Protein AF-A0A1C5MHL8-F1 (afdb_monomer_lite)

Structure (mmCIF, N/CA/C/O backbone):
data_AF-A0A1C5MHL8-F1
#
_entry.id   AF-A0A1C5MHL8-F1
#
loop_
_atom_site.group_PDB
_atom_site.id
_atom_site.type_symbol
_atom_site.label_atom_id
_atom_site.label_alt_id
_atom_site.label_comp_id
_atom_site.label_asym_id
_atom_site.label_entity_id
_atom_site.label_seq_id
_atom_site.pdbx_PDB_ins_code
_atom_site.Cartn_x
_atom_site.Cartn_y
_atom_site.Cartn_z
_atom_site.occupancy
_atom_site.B_iso_or_equiv
_atom_site.auth_seq_id
_atom_site.auth_comp_id
_atom_site.auth_asym_id
_atom_site.auth_atom_id
_atom_site.pdbx_PDB_model_num
ATOM 1 N N . MET A 1 1 ? 28.302 20.444 -36.769 1.00 54.16 1 MET A N 1
ATOM 2 C CA . MET A 1 1 ? 27.450 20.788 -35.606 1.00 54.16 1 MET A CA 1
ATOM 3 C C . MET A 1 1 ? 26.125 20.026 -35.569 1.00 54.16 1 MET A C 1
ATOM 5 O O . MET A 1 1 ? 25.882 19.368 -34.571 1.00 54.16 1 MET A O 1
ATOM 9 N N . VAL A 1 2 ? 25.298 20.036 -36.627 1.00 58.94 2 VAL A N 1
ATOM 10 C CA . VAL A 1 2 ? 23.935 19.438 -36.619 1.00 58.94 2 VAL A CA 1
ATOM 11 C C . VAL A 1 2 ? 23.891 17.942 -36.253 1.00 58.94 2 VAL A C 1
ATOM 13 O O . VAL A 1 2 ? 23.020 17.528 -35.497 1.00 58.94 2 VAL A O 1
ATOM 16 N N . LYS A 1 3 ? 24.860 17.132 -36.709 1.00 58.03 3 LYS A N 1
ATOM 17 C CA . LYS A 1 3 ? 24.937 15.693 -36.368 1.00 58.03 3 LYS A CA 1
ATOM 18 C C . LYS A 1 3 ? 25.130 15.419 -34.870 1.00 58.03 3 LYS A C 1
ATOM 20 O O . LYS A 1 3 ? 24.587 14.446 -34.363 1.00 58.03 3 LYS A O 1
ATOM 25 N N . ILE A 1 4 ? 25.877 16.276 -34.171 1.00 65.50 4 ILE A N 1
ATOM 26 C CA . ILE A 1 4 ? 26.124 16.134 -32.727 1.00 65.50 4 ILE A CA 1
ATOM 27 C C . ILE A 1 4 ? 24.862 16.528 -31.953 1.00 65.50 4 ILE A C 1
ATOM 29 O O . ILE A 1 4 ? 24.459 15.812 -31.043 1.00 65.50 4 ILE A O 1
ATOM 33 N N . LEU A 1 5 ? 24.189 17.601 -32.387 1.00 67.62 5 LEU A N 1
ATOM 34 C CA . LEU A 1 5 ? 22.934 18.073 -31.795 1.00 67.62 5 LEU A CA 1
ATOM 35 C C . LEU A 1 5 ? 21.801 17.036 -31.928 1.00 67.62 5 LEU A C 1
ATOM 37 O O . LEU A 1 5 ? 21.076 16.771 -30.970 1.00 67.62 5 LEU A O 1
ATOM 41 N N . GLY A 1 6 ? 21.689 16.402 -33.101 1.00 73.75 6 GLY A N 1
ATOM 42 C CA . GLY A 1 6 ? 20.743 15.307 -33.335 1.00 73.75 6 GLY A CA 1
ATOM 43 C C . GLY A 1 6 ? 21.043 14.075 -32.476 1.00 73.75 6 GLY A C 1
ATOM 44 O O . GLY A 1 6 ? 20.130 13.512 -31.879 1.00 73.75 6 GLY A O 1
ATOM 45 N N . GLY A 1 7 ? 22.321 13.704 -32.339 1.00 77.75 7 GLY A N 1
ATOM 46 C CA . GLY A 1 7 ? 22.744 12.609 -31.460 1.00 77.75 7 GLY A CA 1
ATOM 47 C C . GLY A 1 7 ? 22.413 12.862 -29.986 1.00 77.75 7 GLY A C 1
ATOM 48 O O . GLY A 1 7 ? 21.886 11.975 -29.319 1.00 77.75 7 GLY A O 1
ATOM 49 N N . SER A 1 8 ? 22.633 14.083 -29.485 1.00 78.31 8 SER A N 1
ATOM 50 C CA . SER A 1 8 ? 22.264 14.439 -28.107 1.00 78.31 8 SER A CA 1
ATOM 51 C C . SER A 1 8 ? 20.755 14.389 -27.859 1.00 78.31 8 SER A C 1
ATOM 53 O O . SER A 1 8 ? 20.332 13.950 -26.793 1.00 78.31 8 SER A O 1
ATOM 55 N N . LEU A 1 9 ? 19.934 14.772 -28.844 1.00 80.81 9 LEU A N 1
ATOM 56 C CA . LEU A 1 9 ? 18.476 14.714 -28.710 1.00 80.81 9 LEU A CA 1
ATOM 57 C C . LEU A 1 9 ? 17.970 13.271 -28.579 1.00 80.81 9 LEU A C 1
ATOM 59 O O . LEU A 1 9 ? 17.097 12.994 -27.761 1.00 80.81 9 LEU A O 1
ATOM 63 N N . VAL A 1 10 ? 18.546 12.349 -29.356 1.00 84.19 10 VAL A N 1
ATOM 64 C CA . VAL A 1 10 ? 18.206 10.919 -29.302 1.00 84.19 10 VAL A CA 1
ATOM 65 C C . VAL A 1 10 ? 18.578 10.317 -27.947 1.00 84.19 10 VAL A C 1
ATOM 67 O O . VAL A 1 10 ? 17.796 9.553 -27.390 1.00 84.19 10 VAL A O 1
ATOM 70 N N . LEU A 1 11 ? 19.726 10.698 -27.379 1.00 85.56 11 LEU A N 1
ATOM 71 C CA . LEU A 1 11 ? 20.140 10.242 -26.049 1.00 85.56 11 LEU A CA 1
ATOM 72 C C . LEU A 1 11 ? 19.201 10.744 -24.946 1.00 85.56 11 LEU A C 1
ATOM 74 O O . LEU A 1 11 ? 18.814 9.964 -24.080 1.00 85.56 11 LEU A O 1
ATOM 78 N N . ILE A 1 12 ? 18.784 12.013 -25.002 1.00 84.88 12 ILE A N 1
ATOM 79 C CA . ILE A 1 12 ? 17.820 12.576 -24.044 1.00 84.88 12 ILE A CA 1
ATOM 80 C C . ILE A 1 12 ? 16.462 11.873 -24.172 1.00 84.88 12 ILE A C 1
ATOM 82 O O . ILE A 1 12 ? 15.870 11.494 -23.164 1.00 84.88 12 ILE A O 1
ATOM 86 N N . ALA A 1 13 ? 15.983 11.642 -25.397 1.00 82.44 13 ALA A N 1
ATOM 87 C CA . ALA A 1 13 ? 14.723 10.941 -25.630 1.00 82.44 13 ALA A CA 1
ATOM 88 C C . ALA A 1 13 ? 14.766 9.487 -25.131 1.00 82.44 13 ALA A C 1
ATOM 90 O O . ALA A 1 13 ? 13.833 9.043 -24.466 1.00 82.44 13 ALA A O 1
ATOM 91 N N . ALA A 1 14 ? 15.859 8.762 -25.393 1.00 81.56 14 ALA A N 1
ATOM 92 C CA . ALA A 1 14 ? 16.055 7.398 -24.907 1.00 81.56 14 ALA A CA 1
ATOM 93 C C . ALA A 1 14 ? 16.140 7.33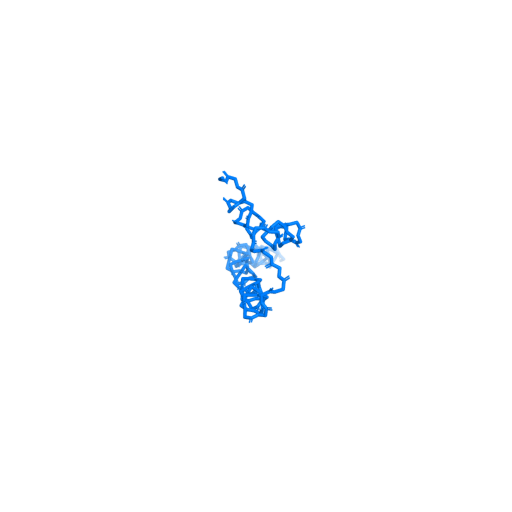8 -23.373 1.00 81.56 14 ALA A C 1
ATOM 95 O O . ALA A 1 14 ? 15.567 6.438 -22.764 1.00 81.56 14 ALA A O 1
ATOM 96 N N . TYR A 1 15 ? 16.797 8.317 -22.745 1.00 81.31 15 TYR A N 1
ATOM 97 C CA . TYR A 1 15 ? 16.880 8.431 -21.289 1.00 81.31 15 TYR A CA 1
ATOM 98 C C . TYR A 1 15 ? 15.505 8.671 -20.649 1.00 81.31 15 TYR A C 1
ATOM 100 O O . TYR A 1 15 ? 15.104 7.929 -19.755 1.00 81.31 15 TYR A O 1
ATOM 108 N N . LEU A 1 16 ? 14.744 9.650 -21.151 1.00 81.81 16 LEU A N 1
ATOM 109 C CA . LEU A 1 16 ? 13.390 9.939 -20.665 1.00 81.81 16 LEU A CA 1
ATOM 110 C C . LEU A 1 16 ? 12.436 8.760 -20.895 1.00 81.81 16 LEU A C 1
ATOM 112 O O . LEU A 1 16 ? 11.596 8.463 -20.049 1.00 81.81 16 LEU A O 1
ATOM 116 N N . PHE A 1 17 ? 12.583 8.058 -22.020 1.00 78.50 17 PHE A N 1
ATOM 117 C CA . PHE A 1 17 ? 11.811 6.854 -22.307 1.00 78.50 17 PHE A CA 1
ATOM 118 C C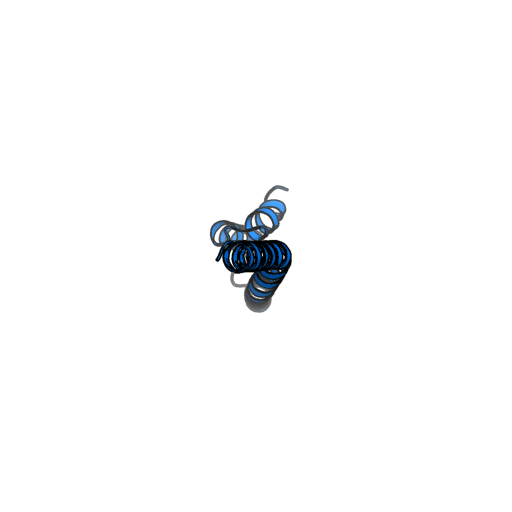 . PHE A 1 17 ? 12.158 5.707 -21.348 1.00 78.50 17 PHE A C 1
ATOM 120 O O . PHE A 1 17 ? 11.256 5.061 -20.822 1.00 78.50 17 PHE A O 1
ATOM 127 N N . GLY A 1 18 ? 13.445 5.497 -21.056 1.00 74.50 18 GLY A N 1
ATOM 128 C CA . GLY A 1 18 ? 13.898 4.527 -20.057 1.00 74.50 18 GLY A CA 1
ATOM 129 C C . GLY A 1 18 ? 13.348 4.832 -18.664 1.00 74.50 18 GLY A C 1
ATOM 130 O O . GLY A 1 18 ? 12.807 3.941 -18.016 1.00 74.50 18 GLY A O 1
ATOM 131 N N . MET A 1 19 ? 13.385 6.100 -18.241 1.00 74.38 19 MET A N 1
ATOM 132 C CA . MET A 1 19 ? 12.768 6.531 -16.983 1.00 74.38 19 MET A CA 1
ATOM 133 C C . MET A 1 19 ? 11.269 6.223 -16.944 1.00 74.38 19 MET A C 1
ATOM 135 O O . MET A 1 19 ? 10.792 5.627 -15.982 1.00 74.38 19 MET A O 1
ATOM 139 N N . LYS A 1 20 ? 10.539 6.546 -18.016 1.00 75.75 20 LYS A N 1
ATOM 140 C CA . LYS A 1 20 ? 9.098 6.281 -18.121 1.00 75.75 20 LYS A CA 1
ATOM 141 C C . LYS A 1 20 ? 8.752 4.787 -18.090 1.00 75.75 20 LYS A C 1
ATOM 143 O O . LYS A 1 20 ? 7.688 4.413 -17.614 1.00 75.75 20 LYS A O 1
ATOM 148 N N . LEU A 1 21 ? 9.636 3.918 -18.583 1.00 71.50 21 LEU A N 1
ATOM 149 C CA . LEU A 1 21 ? 9.474 2.462 -18.470 1.00 71.50 21 LEU A CA 1
ATOM 150 C C . LEU A 1 21 ? 9.796 1.927 -17.070 1.00 71.50 21 LEU A C 1
ATOM 152 O O . LEU A 1 21 ? 9.279 0.879 -16.689 1.00 71.50 21 LEU A O 1
ATOM 156 N N . MET A 1 22 ? 10.640 2.625 -16.309 1.00 73.12 22 MET A N 1
ATOM 157 C CA . MET A 1 22 ? 10.975 2.266 -14.930 1.00 73.12 22 MET A CA 1
ATOM 158 C C . MET A 1 22 ? 9.959 2.796 -13.913 1.00 73.12 22 MET A C 1
ATOM 160 O O . MET A 1 22 ? 9.831 2.200 -12.848 1.00 73.12 22 MET A O 1
ATOM 164 N N . GLU A 1 23 ? 9.210 3.857 -14.233 1.00 73.75 23 GLU A N 1
ATOM 165 C CA . GLU A 1 23 ? 8.156 4.425 -13.374 1.00 73.75 23 GLU A CA 1
ATOM 166 C C . GLU A 1 23 ? 7.164 3.374 -12.832 1.00 73.75 23 GLU A C 1
ATOM 168 O O . GLU A 1 23 ? 6.967 3.344 -11.617 1.00 73.75 23 GLU A O 1
ATOM 173 N N . PRO A 1 24 ? 6.605 2.450 -13.644 1.00 76.81 24 PRO A N 1
ATOM 174 C CA . PRO A 1 24 ? 5.712 1.409 -13.139 1.00 76.81 24 PRO A CA 1
ATOM 175 C C . PRO A 1 24 ? 6.412 0.460 -12.165 1.00 76.81 24 PRO A C 1
ATOM 177 O O . PRO A 1 24 ? 5.852 0.100 -11.135 1.00 76.81 24 PRO A O 1
ATOM 180 N N . ALA A 1 25 ? 7.650 0.057 -12.465 1.00 77.44 25 ALA A N 1
ATOM 181 C CA . ALA A 1 25 ? 8.415 -0.840 -11.602 1.00 77.44 25 ALA A CA 1
ATOM 182 C C . ALA A 1 25 ? 8.773 -0.163 -10.270 1.00 77.44 25 ALA A C 1
ATOM 184 O O . ALA A 1 25 ? 8.663 -0.786 -9.218 1.00 77.44 25 ALA A O 1
ATOM 185 N N . ALA A 1 26 ? 9.135 1.120 -10.305 1.00 78.06 26 ALA A N 1
ATOM 186 C CA . ALA A 1 26 ? 9.388 1.920 -9.115 1.00 78.06 26 ALA A CA 1
ATOM 187 C C . ALA A 1 26 ? 8.116 2.095 -8.272 1.00 78.06 26 ALA A C 1
ATOM 189 O O . ALA A 1 26 ? 8.166 1.968 -7.051 1.00 78.06 26 ALA A O 1
ATOM 190 N N . GLU A 1 27 ? 6.962 2.320 -8.906 1.00 81.31 27 GLU A N 1
ATOM 191 C CA . GLU A 1 27 ? 5.679 2.384 -8.208 1.00 81.31 27 GLU A CA 1
ATOM 192 C C . GLU A 1 27 ? 5.310 1.032 -7.581 1.00 81.31 27 GLU A C 1
ATOM 194 O O . GLU A 1 27 ? 4.873 0.992 -6.432 1.00 81.31 27 GLU A O 1
ATOM 199 N N . HIS A 1 28 ? 5.544 -0.079 -8.282 1.00 80.12 28 HIS A N 1
ATOM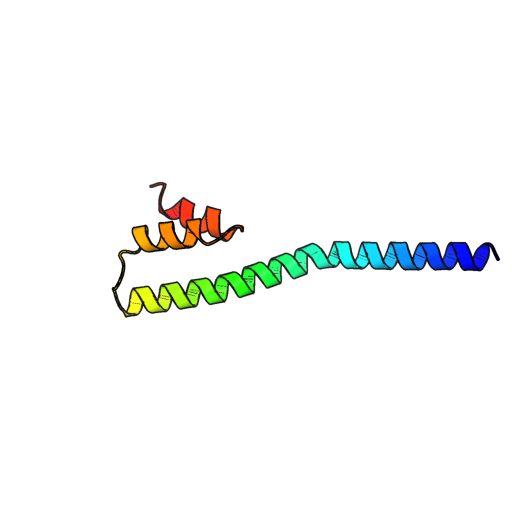 200 C CA . HIS A 1 28 ? 5.331 -1.423 -7.745 1.00 80.12 28 HIS A CA 1
ATOM 201 C C . HIS A 1 28 ? 6.240 -1.736 -6.552 1.00 80.12 28 HIS A C 1
ATOM 203 O O . HIS A 1 28 ? 5.754 -2.278 -5.562 1.00 80.12 28 HIS A O 1
ATOM 209 N N . ILE A 1 29 ? 7.523 -1.367 -6.612 1.00 81.81 29 ILE A N 1
ATOM 210 C CA . ILE A 1 29 ? 8.458 -1.522 -5.486 1.00 81.81 29 ILE A CA 1
ATOM 211 C C . ILE A 1 29 ? 8.000 -0.668 -4.301 1.00 81.81 29 ILE A C 1
ATOM 213 O O . ILE A 1 29 ? 7.911 -1.172 -3.187 1.00 81.81 29 ILE A O 1
ATOM 217 N N . ARG A 1 30 ? 7.619 0.590 -4.543 1.00 83.88 30 ARG A N 1
ATOM 218 C CA . ARG A 1 30 ? 7.113 1.487 -3.496 1.00 83.88 30 ARG A CA 1
ATOM 219 C C . ARG A 1 30 ? 5.855 0.935 -2.827 1.00 83.88 30 ARG A C 1
ATOM 221 O O . ARG A 1 30 ? 5.739 0.979 -1.608 1.00 83.88 30 ARG A O 1
ATOM 228 N N . LEU A 1 31 ? 4.918 0.403 -3.615 1.00 84.94 31 LEU A N 1
ATOM 229 C CA . LEU A 1 31 ? 3.707 -0.233 -3.092 1.00 84.94 31 LEU A CA 1
ATOM 230 C C . LEU A 1 31 ? 4.031 -1.484 -2.267 1.00 84.94 31 LEU A C 1
ATOM 232 O O . LEU A 1 31 ? 3.343 -1.735 -1.280 1.00 84.94 31 LEU A O 1
ATOM 236 N N . LEU A 1 32 ? 5.057 -2.246 -2.656 1.00 85.38 32 LEU A N 1
ATOM 237 C CA . LEU A 1 32 ? 5.513 -3.428 -1.929 1.00 85.38 32 LEU A CA 1
ATOM 238 C C . LEU A 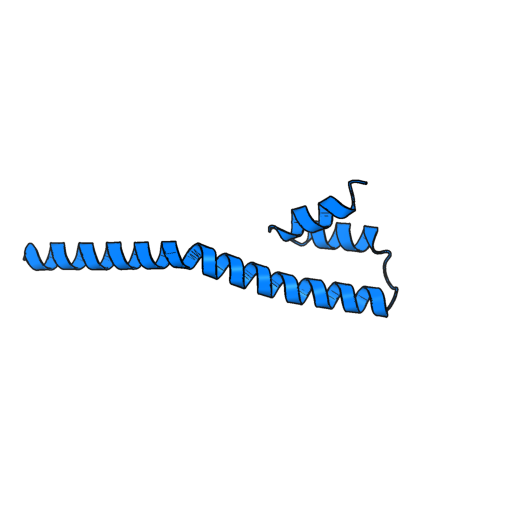1 32 ? 6.150 -3.057 -0.582 1.00 85.38 32 LEU A C 1
ATOM 240 O O . LEU A 1 32 ? 5.802 -3.656 0.430 1.00 85.38 32 LEU A O 1
ATOM 244 N N . GLU A 1 33 ? 7.024 -2.049 -0.556 1.00 86.94 33 GLU A N 1
ATOM 245 C CA . GLU A 1 33 ? 7.633 -1.532 0.679 1.00 86.94 33 GLU A CA 1
ATOM 246 C C . GLU A 1 33 ? 6.579 -0.958 1.636 1.00 86.94 33 GLU A C 1
ATOM 248 O O . GLU A 1 33 ? 6.581 -1.265 2.828 1.00 86.94 33 GLU A O 1
ATOM 253 N N . GLU A 1 34 ? 5.638 -0.164 1.113 1.00 86.38 34 GLU A N 1
ATOM 254 C CA . GLU A 1 34 ? 4.511 0.358 1.893 1.00 86.38 34 GLU A CA 1
ATOM 255 C C . GLU A 1 34 ? 3.649 -0.795 2.439 1.00 86.38 34 GLU A C 1
ATOM 257 O O . GLU A 1 34 ? 3.249 -0.774 3.601 1.00 86.38 34 GLU A O 1
ATOM 262 N N . GLY A 1 35 ? 3.438 -1.846 1.639 1.00 86.19 35 GLY A N 1
ATOM 263 C CA . GLY A 1 35 ? 2.715 -3.052 2.039 1.00 86.19 35 GLY A CA 1
ATOM 264 C C . GLY A 1 35 ? 3.374 -3.832 3.176 1.00 86.19 35 GLY A C 1
ATOM 265 O O . GLY A 1 35 ? 2.678 -4.256 4.096 1.00 86.19 35 GLY A O 1
ATOM 266 N N . ASP A 1 36 ? 4.698 -3.995 3.154 1.00 88.69 36 ASP A N 1
ATOM 267 C CA . ASP A 1 36 ? 5.441 -4.695 4.213 1.00 88.69 36 ASP A CA 1
ATOM 268 C C . ASP A 1 36 ? 5.343 -3.956 5.560 1.00 88.69 36 ASP A C 1
ATOM 270 O O . ASP A 1 36 ? 5.075 -4.556 6.606 1.00 88.69 36 ASP A O 1
ATOM 274 N N . LEU A 1 37 ? 5.449 -2.623 5.531 1.00 87.56 37 LEU A N 1
ATOM 275 C CA . LEU A 1 37 ? 5.256 -1.785 6.717 1.00 87.56 37 LEU A CA 1
ATOM 276 C C . LEU A 1 37 ? 3.837 -1.913 7.280 1.00 87.56 37 LEU A C 1
ATOM 278 O O . LEU A 1 37 ? 3.662 -2.093 8.489 1.00 87.56 37 LEU A O 1
ATOM 282 N N . LEU A 1 38 ? 2.826 -1.847 6.411 1.00 88.25 38 LEU A N 1
ATOM 283 C CA . LEU A 1 38 ? 1.423 -1.993 6.797 1.00 88.25 38 LEU A CA 1
ATOM 284 C C . LEU A 1 38 ? 1.145 -3.380 7.385 1.00 88.25 38 LEU A C 1
ATOM 286 O O . LEU A 1 38 ? 0.493 -3.482 8.425 1.00 88.25 38 LEU A O 1
ATOM 290 N N . TYR A 1 39 ? 1.688 -4.438 6.778 1.00 86.56 39 TYR A N 1
ATOM 291 C CA . TYR A 1 39 ? 1.578 -5.804 7.288 1.00 86.56 39 TYR A CA 1
ATOM 292 C C . TYR A 1 39 ? 2.159 -5.925 8.699 1.00 86.56 39 TYR A C 1
ATOM 294 O O . TYR A 1 39 ? 1.517 -6.478 9.589 1.00 86.56 39 TYR A O 1
ATOM 302 N N . ARG A 1 40 ? 3.336 -5.343 8.942 1.00 87.94 40 ARG A N 1
ATOM 303 C CA . ARG A 1 40 ? 3.981 -5.379 10.258 1.00 87.94 40 ARG A CA 1
ATOM 304 C C . ARG A 1 40 ? 3.182 -4.639 11.336 1.00 87.94 40 ARG A C 1
ATOM 306 O O . ARG A 1 40 ? 3.140 -5.087 12.484 1.00 87.94 40 ARG A O 1
ATOM 313 N N . ILE A 1 41 ? 2.538 -3.523 10.984 1.00 86.38 41 ILE A N 1
ATOM 314 C CA . ILE A 1 41 ? 1.633 -2.799 11.891 1.00 86.38 41 ILE A CA 1
ATOM 315 C C . ILE A 1 41 ? 0.423 -3.673 12.226 1.00 86.38 41 ILE A C 1
ATOM 317 O O . ILE A 1 41 ? 0.104 -3.845 13.402 1.00 86.38 41 ILE A O 1
ATOM 321 N N . LEU A 1 42 ? -0.207 -4.269 11.211 1.00 85.25 42 LEU A N 1
ATOM 322 C CA . LEU A 1 42 ? -1.348 -5.167 11.393 1.00 85.25 42 LEU A CA 1
ATOM 323 C C . LEU A 1 42 ? -0.991 -6.373 12.263 1.00 85.25 42 LEU A C 1
ATOM 325 O O . LEU A 1 42 ? -1.716 -6.683 13.203 1.00 85.25 42 LEU A O 1
ATOM 329 N N . GLU A 1 43 ? 0.139 -7.026 11.995 1.00 86.62 43 GLU A N 1
ATOM 330 C CA . GLU A 1 43 ? 0.615 -8.164 12.783 1.00 86.62 43 GLU A CA 1
ATOM 331 C C . GLU A 1 43 ? 0.817 -7.773 14.255 1.00 86.62 43 GLU A C 1
ATOM 333 O O . GLU A 1 43 ? 0.386 -8.493 15.161 1.00 86.62 43 GLU A O 1
ATOM 338 N N . SER A 1 44 ? 1.428 -6.611 14.502 1.00 86.19 44 SER A N 1
ATOM 339 C CA . SER A 1 44 ? 1.615 -6.074 15.850 1.00 86.19 44 SER A CA 1
ATOM 340 C C . SER A 1 44 ? 0.280 -5.808 16.549 1.00 86.19 44 SER A C 1
ATOM 342 O O . SER A 1 44 ? 0.108 -6.187 17.707 1.00 86.19 44 SER A O 1
ATOM 344 N N . GLU A 1 45 ? -0.677 -5.176 15.874 1.00 84.25 45 GLU A N 1
ATOM 345 C CA . GLU A 1 45 ? -1.984 -4.855 16.455 1.00 84.25 45 GLU A CA 1
ATOM 346 C C . GLU A 1 45 ? -2.823 -6.110 16.732 1.00 84.25 45 GLU A C 1
ATOM 348 O O . GLU A 1 45 ? -3.424 -6.209 17.802 1.00 84.25 45 GLU A O 1
ATOM 353 N N . ILE A 1 46 ? -2.793 -7.110 15.840 1.00 81.88 46 ILE A N 1
ATOM 354 C CA . ILE A 1 46 ? -3.457 -8.410 16.038 1.00 81.88 46 ILE A CA 1
ATOM 355 C C . ILE A 1 46 ? -2.850 -9.144 17.232 1.00 81.88 46 ILE A C 1
ATOM 357 O O . ILE A 1 46 ? -3.579 -9.619 18.101 1.00 81.88 46 ILE A O 1
ATOM 361 N N . ARG A 1 47 ? -1.516 -9.219 17.302 1.00 84.31 47 ARG A N 1
ATOM 362 C CA . ARG A 1 47 ? -0.818 -9.908 18.395 1.00 84.31 47 ARG A CA 1
ATOM 363 C C . ARG A 1 47 ? -1.078 -9.246 19.747 1.00 84.31 47 ARG A C 1
ATOM 365 O O . ARG A 1 47 ? -1.129 -9.938 20.759 1.00 84.31 47 ARG A O 1
ATOM 372 N N . ASN A 1 48 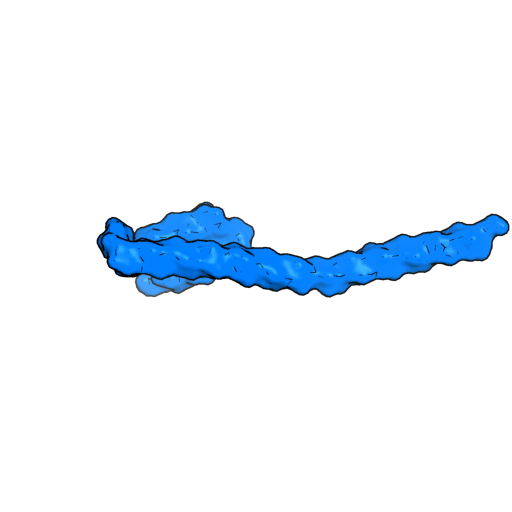? -1.211 -7.922 19.768 1.00 82.81 48 ASN A N 1
ATOM 373 C CA . ASN A 1 48 ? -1.410 -7.163 20.998 1.00 82.81 48 ASN A CA 1
ATOM 374 C C . ASN A 1 48 ? -2.894 -6.898 21.323 1.00 82.81 48 ASN A C 1
ATOM 376 O O . ASN A 1 48 ? -3.178 -6.400 22.412 1.00 82.81 48 ASN A O 1
ATOM 380 N N . THR A 1 49 ? -3.837 -7.231 20.430 1.00 70.81 49 THR A N 1
ATOM 381 C CA . THR A 1 49 ? -5.300 -7.051 20.596 1.00 70.81 49 THR A CA 1
ATOM 382 C C . THR A 1 49 ? -5.709 -5.654 21.083 1.00 70.81 49 THR A C 1
ATOM 384 O O . THR A 1 49 ? -6.669 -5.497 21.835 1.00 70.81 49 THR A O 1
ATOM 387 N N . ARG A 1 50 ? -4.965 -4.614 20.689 1.00 71.25 50 ARG A N 1
ATOM 388 C CA . ARG A 1 50 ? -5.182 -3.250 21.203 1.00 71.25 50 ARG A CA 1
ATOM 389 C C . ARG A 1 50 ? -6.385 -2.569 20.569 1.00 71.25 50 ARG A C 1
ATOM 391 O O . ARG A 1 50 ? -7.099 -1.843 21.254 1.00 71.25 50 ARG A O 1
ATOM 398 N N . THR A 1 51 ? -6.612 -2.836 19.287 1.00 77.38 51 THR A N 1
ATOM 399 C CA . THR A 1 51 ? -7.598 -2.119 18.481 1.00 77.38 51 THR A CA 1
ATOM 400 C C . THR A 1 51 ? -8.443 -3.115 17.685 1.00 77.38 51 THR A C 1
ATOM 402 O O . THR A 1 51 ? -7.882 -4.008 17.045 1.00 77.38 51 THR A O 1
ATOM 405 N N . PRO A 1 52 ? -9.784 -2.997 17.684 1.00 83.38 52 PRO A N 1
ATOM 406 C CA . PRO A 1 52 ? -10.628 -3.765 16.777 1.00 83.38 52 PRO A CA 1
ATOM 407 C C . PRO A 1 52 ? -10.220 -3.531 15.318 1.00 83.38 52 PRO A C 1
ATOM 409 O O . PRO A 1 52 ? -10.083 -2.387 14.885 1.00 83.38 52 PRO A O 1
ATOM 412 N N . LEU A 1 53 ? -10.072 -4.616 14.553 1.00 81.50 53 LEU A N 1
ATOM 413 C CA . LEU A 1 53 ? -9.608 -4.574 13.160 1.00 81.50 53 LEU A CA 1
ATOM 414 C C . LEU A 1 53 ? -10.376 -3.589 12.258 1.00 81.50 53 LEU A C 1
ATOM 416 O O . LEU A 1 53 ? -9.712 -2.870 11.518 1.00 81.50 53 LEU A O 1
ATOM 420 N N . PRO A 1 54 ? -11.718 -3.459 12.338 1.00 83.25 54 PRO A N 1
ATOM 421 C CA . PRO A 1 54 ? -12.435 -2.473 11.527 1.00 83.25 54 PRO A CA 1
ATOM 422 C C . PRO A 1 54 ? -12.011 -1.023 11.809 1.00 83.25 54 PRO A C 1
ATOM 424 O O . PRO A 1 54 ? -11.908 -0.219 10.891 1.00 83.25 54 PRO A O 1
ATOM 427 N N . ILE A 1 55 ? -11.708 -0.684 13.065 1.00 84.69 55 ILE A N 1
ATOM 428 C CA . ILE A 1 55 ? -11.247 0.665 13.429 1.00 84.69 55 ILE A CA 1
ATOM 429 C C . ILE A 1 55 ? -9.838 0.892 12.875 1.00 84.69 55 ILE A C 1
ATOM 431 O O . ILE A 1 55 ? -9.572 1.913 12.245 1.00 84.69 55 ILE A O 1
ATOM 435 N N . LEU A 1 56 ? -8.958 -0.099 13.038 1.00 85.50 56 LEU A N 1
ATOM 436 C CA . LEU A 1 56 ? -7.594 -0.047 12.521 1.00 85.50 56 LEU A CA 1
ATOM 437 C C . LEU A 1 56 ? -7.555 0.086 10.993 1.00 85.50 56 LEU A C 1
ATOM 439 O O . LEU A 1 56 ? -6.759 0.858 10.471 1.00 85.50 56 LEU A O 1
ATOM 443 N N . PHE A 1 57 ? -8.415 -0.629 10.265 1.00 88.25 57 PHE A N 1
ATOM 444 C CA . PHE A 1 57 ? -8.500 -0.504 8.810 1.00 88.25 57 PHE A CA 1
ATOM 445 C C . PHE A 1 57 ? -8.962 0.892 8.382 1.00 88.25 57 PHE A C 1
ATOM 447 O O . PHE A 1 57 ? -8.390 1.440 7.445 1.00 88.25 57 PHE A O 1
ATOM 454 N N . GLY A 1 58 ? -9.917 1.503 9.091 1.00 86.50 58 GLY A N 1
ATOM 455 C CA . GLY A 1 58 ? -10.298 2.902 8.864 1.00 86.50 58 GLY A CA 1
ATOM 456 C C . GLY A 1 58 ? -9.121 3.857 9.044 1.00 86.50 58 GLY A C 1
ATOM 457 O O . GLY A 1 58 ? -8.802 4.627 8.142 1.00 86.50 58 GLY A O 1
ATOM 458 N N . GLU A 1 59 ? -8.394 3.733 10.155 1.00 87.44 59 GLU A N 1
ATOM 459 C CA . GLU A 1 59 ? -7.220 4.572 10.411 1.00 87.44 59 GLU A CA 1
ATOM 460 C C . GLU A 1 59 ? -6.088 4.363 9.393 1.00 87.44 59 GLU A C 1
ATOM 462 O O . GLU A 1 59 ? -5.433 5.325 8.991 1.00 87.44 59 GLU A O 1
ATOM 467 N N . LEU A 1 60 ? -5.825 3.121 8.974 1.00 86.44 60 LEU A N 1
ATOM 468 C CA . LEU A 1 60 ? -4.808 2.819 7.962 1.00 86.44 60 LEU A CA 1
ATOM 469 C C . LEU A 1 60 ? -5.229 3.308 6.572 1.00 86.44 60 LEU A C 1
ATOM 471 O O . LEU A 1 60 ? -4.386 3.788 5.813 1.00 86.44 60 LEU A O 1
ATOM 475 N N . SER A 1 61 ? -6.522 3.243 6.255 1.00 87.38 61 SER A N 1
ATOM 476 C CA . SER A 1 61 ? -7.083 3.840 5.045 1.00 87.38 61 SER A CA 1
ATOM 477 C C . SER A 1 61 ? -6.826 5.345 5.021 1.00 87.38 61 SER A C 1
ATOM 479 O O . SER A 1 61 ? -6.240 5.844 4.066 1.00 87.38 61 SER A O 1
ATOM 481 N N . ASP A 1 62 ? -7.168 6.070 6.086 1.00 87.25 62 ASP A N 1
ATOM 482 C CA . ASP A 1 62 ? -7.008 7.531 6.146 1.00 87.25 62 ASP A CA 1
ATOM 483 C C . ASP A 1 62 ? -5.540 7.984 6.103 1.00 87.25 62 ASP A C 1
ATOM 485 O O . ASP A 1 62 ? -5.222 9.072 5.622 1.00 87.25 62 ASP A O 1
ATOM 489 N N . ARG A 1 63 ? -4.622 7.150 6.604 1.00 84.25 63 ARG A N 1
ATOM 490 C CA . ARG A 1 63 ? -3.179 7.436 6.612 1.00 84.25 63 ARG A CA 1
ATOM 491 C C . ARG A 1 63 ? -2.478 7.093 5.300 1.00 84.25 63 ARG A C 1
ATOM 493 O O . ARG A 1 63 ? -1.337 7.512 5.107 1.00 84.25 63 ARG A O 1
ATOM 500 N N . THR A 1 64 ? -3.120 6.337 4.413 1.00 84.31 64 THR A N 1
ATOM 501 C CA . THR A 1 64 ? -2.553 5.954 3.117 1.00 84.31 64 THR A CA 1
ATOM 502 C C . THR A 1 64 ? -3.182 6.788 2.001 1.00 84.31 64 THR A C 1
ATOM 504 O O . THR A 1 64 ? -4.381 7.027 1.978 1.00 84.31 64 THR A O 1
ATOM 507 N N . ASN A 1 65 ? -2.365 7.246 1.048 1.00 76.81 65 ASN A N 1
ATOM 508 C CA . ASN A 1 65 ? -2.810 8.031 -0.121 1.00 76.81 65 ASN A CA 1
ATOM 509 C C . ASN A 1 65 ? -2.608 7.260 -1.439 1.00 76.81 65 ASN A C 1
ATOM 511 O O . ASN A 1 65 ? -2.459 7.841 -2.513 1.00 76.81 65 ASN A O 1
ATOM 515 N N . THR A 1 66 ? -2.514 5.934 -1.356 1.00 76.31 66 THR A N 1
ATOM 516 C CA . THR A 1 66 ? -2.128 5.054 -2.467 1.00 76.31 66 THR A CA 1
ATOM 517 C C . THR A 1 66 ? -3.178 3.964 -2.688 1.00 76.31 66 THR A C 1
ATOM 519 O O . THR A 1 66 ? -4.291 4.048 -2.172 1.00 76.31 66 THR A O 1
ATOM 522 N N . ARG A 1 67 ? -2.852 2.904 -3.447 1.00 83.62 67 ARG A N 1
ATOM 523 C CA . ARG A 1 67 ? -3.752 1.748 -3.625 1.00 83.62 67 ARG A CA 1
ATOM 524 C C . ARG A 1 67 ? -4.158 1.100 -2.294 1.00 83.62 67 ARG A C 1
ATOM 526 O O . ARG A 1 67 ? -5.219 0.485 -2.232 1.00 83.62 67 ARG A O 1
ATOM 533 N N . TRP A 1 68 ? -3.352 1.282 -1.248 1.00 86.81 68 TRP A N 1
ATOM 534 C CA . TRP A 1 68 ? -3.635 0.807 0.103 1.00 86.81 68 TRP A CA 1
ATOM 535 C C . TRP A 1 68 ? -4.862 1.471 0.740 1.00 86.81 68 TRP A C 1
ATOM 537 O O . TRP A 1 68 ? -5.596 0.784 1.444 1.00 86.81 68 TRP A O 1
ATOM 547 N N . HIS A 1 69 ? -5.165 2.729 0.400 1.00 86.12 69 HIS A N 1
ATOM 548 C CA . HIS A 1 69 ? -6.374 3.423 0.860 1.00 86.12 69 HIS A CA 1
ATOM 549 C C . HIS A 1 69 ? -7.631 2.644 0.462 1.00 86.12 69 HIS A C 1
ATOM 551 O O . HIS A 1 69 ? -8.397 2.172 1.297 1.00 86.12 69 HIS A O 1
ATOM 557 N N . ASN A 1 70 ? -7.782 2.411 -0.845 1.00 86.88 70 ASN A N 1
ATOM 558 C CA . ASN A 1 70 ? -8.927 1.688 -1.393 1.00 86.88 70 ASN A CA 1
ATOM 559 C C . ASN A 1 70 ? -8.983 0.238 -0.898 1.00 86.88 70 ASN A C 1
ATOM 561 O O . ASN A 1 70 ? -10.069 -0.298 -0.688 1.00 86.88 70 ASN A O 1
ATOM 565 N N . PHE A 1 71 ? -7.821 -0.396 -0.710 1.00 88.06 71 PHE A N 1
ATOM 566 C CA . PHE A 1 71 ? -7.742 -1.742 -0.152 1.00 88.06 71 PHE A CA 1
ATOM 567 C C . PHE A 1 71 ? -8.340 -1.793 1.258 1.00 88.06 71 PHE A C 1
ATOM 569 O O . PHE A 1 71 ? -9.243 -2.591 1.491 1.00 88.06 71 PHE A O 1
ATOM 576 N N . PHE A 1 72 ? -7.916 -0.921 2.175 1.00 87.88 72 PHE A N 1
ATOM 577 C CA . PHE A 1 72 ? -8.448 -0.907 3.539 1.00 87.88 72 PHE A CA 1
ATOM 578 C C . PHE A 1 72 ? -9.912 -0.472 3.605 1.00 87.88 72 PHE A C 1
ATOM 580 O O . PHE A 1 72 ? -10.696 -1.087 4.326 1.00 87.88 72 PHE A O 1
ATOM 587 N N . LEU A 1 73 ? -10.304 0.517 2.802 1.00 87.06 73 LEU A N 1
ATOM 588 C CA . LEU A 1 73 ? -11.686 0.985 2.729 1.00 87.06 73 LEU A CA 1
ATOM 589 C C . LEU A 1 73 ? -12.649 -0.119 2.262 1.00 87.06 73 LEU A C 1
ATOM 591 O O . LEU A 1 73 ? -13.772 -0.202 2.756 1.00 87.06 73 LEU A O 1
ATOM 595 N N . SER A 1 74 ? -12.198 -1.021 1.380 1.00 86.38 74 SER A N 1
ATOM 596 C CA . SER A 1 74 ? -13.014 -2.148 0.903 1.00 86.38 74 SER A CA 1
ATOM 597 C C . SER A 1 74 ? -13.430 -3.130 2.007 1.00 86.38 74 SER A C 1
ATOM 599 O O . SER A 1 74 ? -14.477 -3.765 1.891 1.00 86.38 74 SER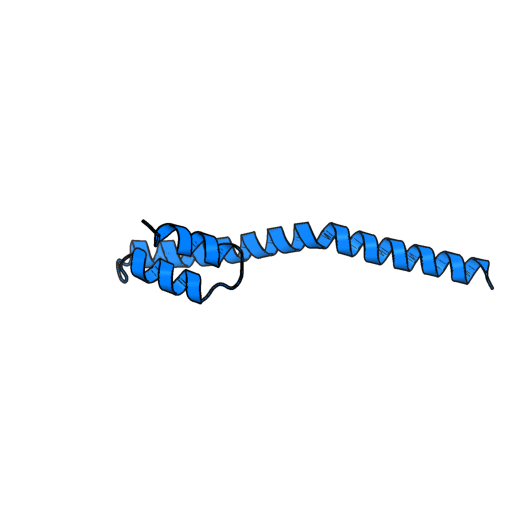 A O 1
ATOM 601 N N . PHE A 1 75 ? -12.671 -3.219 3.107 1.00 82.44 75 PHE A N 1
ATOM 602 C CA . PHE A 1 75 ? -13.031 -4.049 4.264 1.00 82.44 75 PHE A CA 1
ATOM 603 C C . PHE A 1 75 ? -14.098 -3.411 5.161 1.00 82.44 75 PHE A C 1
ATOM 605 O O . PHE A 1 75 ? -14.642 -4.092 6.027 1.00 82.44 75 PHE A O 1
ATOM 612 N N . LEU A 1 76 ? -14.389 -2.119 4.980 1.00 80.88 76 LEU A N 1
ATOM 613 C CA . LEU A 1 76 ? -15.359 -1.367 5.782 1.00 80.88 76 LEU A CA 1
ATOM 614 C C . LEU A 1 76 ? -16.725 -1.241 5.105 1.00 80.88 76 LEU A C 1
ATOM 616 O O . LEU A 1 76 ? -17.699 -0.874 5.752 1.00 80.88 76 LEU A O 1
ATOM 620 N N . SER A 1 77 ? -16.805 -1.520 3.804 1.00 72.12 77 SER A N 1
ATOM 621 C CA . SER A 1 77 ? -18.021 -1.375 2.999 1.00 72.12 77 SER A CA 1
ATOM 622 C C . SER A 1 77 ? -18.929 -2.620 2.996 1.00 72.12 77 SER A C 1
ATOM 624 O O . SER A 1 77 ? -19.635 -2.857 2.012 1.00 72.12 77 SER A O 1
ATOM 626 N N . HIS A 1 78 ? -18.905 -3.434 4.056 1.00 58.59 78 HIS A N 1
ATOM 627 C CA . HIS A 1 78 ? -19.755 -4.623 4.226 1.00 58.59 78 HIS A CA 1
ATOM 628 C C . HIS A 1 78 ? -20.541 -4.580 5.533 1.00 58.59 78 HIS A C 1
ATOM 630 O O . HIS A 1 78 ? -19.922 -4.316 6.587 1.00 58.59 78 HIS A O 1
#

Secondary structure (DSSP, 8-state):
-HHHHHHHHHHHHHHHHHHHHHHHHHHHHHHHHHHHHHHHHHHHHHHHT-S-HHHHHHHHHHH--SHHHHHHHHTT--

pLDDT: mean 80.69, std 7.62, range [54.16, 88.69]

Radius of gyration: 21.2 Å; chains: 1; bounding box: 47×31×58 Å

Foldseek 3Di:
DVVVVVVVVVVVVVVVVVVVVCVVVVVVVVVVVVVVVLVVVVVVCVVVVPDDLLVVLCVQLVVDPDPSVVVSVVVNPD

Sequence (78 aa):
MVKILGGSLVLIAAYLFGMKLMEPAAEHIRLLEEGDLLYRILESEIRNTRTPLPILFGELSDRTNTRWHNFFLSFLSH